Protein AF-A0A376UG95-F1 (afdb_monomer_lite)

Structure (mmCIF, N/CA/C/O backbone):
data_AF-A0A376UG95-F1
#
_entry.id   AF-A0A376UG95-F1
#
loop_
_atom_site.group_PDB
_atom_site.id
_atom_site.type_symbol
_atom_site.label_atom_id
_atom_site.label_alt_id
_atom_site.label_comp_id
_atom_site.label_asym_id
_atom_site.label_entity_id
_atom_site.label_seq_id
_atom_site.pdbx_PDB_ins_code
_atom_site.Cartn_x
_atom_site.Cartn_y
_atom_site.Cartn_z
_atom_site.occupancy
_atom_site.B_iso_or_equiv
_atom_site.auth_seq_id
_atom_site.auth_comp_id
_atom_site.auth_asym_id
_atom_site.auth_atom_id
_atom_site.pdbx_PDB_model_num
ATOM 1 N N . MET A 1 1 ? -19.756 -28.594 -23.144 1.00 36.50 1 MET A N 1
ATOM 2 C CA . MET A 1 1 ? -20.379 -27.263 -22.990 1.00 36.50 1 MET A CA 1
ATOM 3 C C . MET A 1 1 ? -19.894 -26.690 -21.671 1.00 36.50 1 MET A C 1
ATOM 5 O O . MET A 1 1 ? -20.270 -27.223 -20.640 1.00 36.50 1 MET A O 1
ATOM 9 N N . ALA A 1 2 ? -19.018 -25.689 -21.694 1.00 37.53 2 ALA A N 1
ATOM 10 C CA . ALA A 1 2 ? -18.633 -24.935 -20.505 1.00 37.53 2 ALA A CA 1
ATOM 11 C C . ALA A 1 2 ? -18.895 -23.465 -20.829 1.00 37.53 2 ALA A C 1
ATOM 13 O O . ALA A 1 2 ? -18.232 -22.892 -21.689 1.00 37.53 2 ALA A O 1
ATOM 14 N N . GLN A 1 3 ? -19.952 -22.912 -20.240 1.00 39.66 3 GLN A N 1
ATOM 15 C CA . GLN A 1 3 ? -20.246 -21.488 -20.320 1.00 39.66 3 GLN A CA 1
ATOM 16 C C . GLN A 1 3 ? -19.566 -20.829 -19.123 1.00 39.66 3 GLN A C 1
ATOM 18 O O . GLN A 1 3 ? -20.024 -20.969 -17.993 1.00 39.66 3 GLN A O 1
ATOM 23 N N . THR A 1 4 ? -18.455 -20.146 -19.373 1.00 40.81 4 THR A N 1
ATOM 24 C CA . THR A 1 4 ? -17.876 -19.197 -18.421 1.00 40.81 4 THR A CA 1
ATOM 25 C C . THR A 1 4 ? -18.708 -17.915 -18.503 1.00 40.81 4 THR A C 1
ATOM 27 O O . THR A 1 4 ? -18.854 -17.382 -19.608 1.00 40.81 4 THR A O 1
ATOM 30 N N . PRO A 1 5 ? -19.300 -17.412 -17.404 1.00 45.56 5 PRO A N 1
ATOM 31 C CA . PRO A 1 5 ? -20.090 -16.199 -17.477 1.00 45.56 5 PRO A CA 1
ATOM 32 C C . PRO A 1 5 ? -19.174 -14.997 -17.718 1.00 45.56 5 PRO A C 1
ATOM 34 O O . PRO A 1 5 ? -18.073 -14.882 -17.182 1.00 45.56 5 PRO A O 1
ATOM 37 N N . ASN A 1 6 ? -19.666 -14.133 -18.594 1.00 45.34 6 ASN A N 1
ATOM 38 C CA . ASN A 1 6 ? -19.045 -12.931 -19.118 1.00 45.34 6 ASN A CA 1
ATOM 39 C C . ASN A 1 6 ? -18.648 -11.983 -17.970 1.00 45.34 6 ASN A C 1
ATOM 41 O O . ASN A 1 6 ? -19.510 -11.346 -17.363 1.00 45.34 6 ASN A O 1
ATOM 45 N N . LYS A 1 7 ? -17.346 -11.914 -17.659 1.00 43.25 7 LYS A N 1
ATOM 46 C CA . LYS A 1 7 ? -16.776 -10.865 -16.807 1.00 43.25 7 LYS A CA 1
ATOM 47 C C . LYS A 1 7 ? -16.942 -9.547 -17.561 1.00 43.25 7 LYS A C 1
ATOM 49 O O . LYS A 1 7 ? -16.247 -9.301 -18.547 1.00 43.25 7 LYS A O 1
ATOM 54 N N . LEU A 1 8 ? -17.910 -8.737 -17.130 1.00 38.88 8 LEU A N 1
ATOM 55 C CA . LEU A 1 8 ? -18.063 -7.368 -17.608 1.00 38.88 8 LEU A CA 1
ATOM 56 C C . LEU A 1 8 ? -16.714 -6.663 -17.474 1.00 38.88 8 LEU A C 1
ATOM 58 O O . LEU A 1 8 ? -16.175 -6.572 -16.374 1.00 38.88 8 LEU A O 1
ATOM 62 N N . LYS A 1 9 ? -16.193 -6.187 -18.608 1.00 41.75 9 LYS A N 1
ATOM 63 C CA . LYS A 1 9 ? -14.968 -5.394 -18.709 1.00 41.75 9 LYS A CA 1
ATOM 64 C C . LYS A 1 9 ? -15.120 -4.099 -17.904 1.00 41.75 9 LYS A C 1
ATOM 66 O O . LYS A 1 9 ? -15.531 -3.081 -18.456 1.00 41.75 9 LYS A O 1
ATOM 71 N N . HIS A 1 10 ? -14.801 -4.147 -16.617 1.00 46.69 10 HIS A N 1
ATOM 72 C CA . HIS A 1 10 ? -14.319 -2.975 -15.900 1.00 46.69 10 HIS A CA 1
ATOM 73 C C . HIS A 1 10 ? -12.845 -2.786 -16.271 1.00 46.69 10 HIS A C 1
ATOM 75 O O . HIS A 1 10 ? -12.181 -3.728 -16.709 1.00 46.69 10 HIS A O 1
ATOM 81 N N . GLY A 1 11 ? -12.401 -1.531 -16.282 1.00 32.38 11 GLY A N 1
ATOM 82 C CA . GLY A 1 11 ? -11.112 -1.132 -16.835 1.00 32.38 11 GLY A CA 1
ATOM 83 C C . GLY A 1 11 ? -9.973 -1.975 -16.275 1.00 32.38 11 GLY A C 1
ATOM 84 O O . GLY A 1 11 ? -9.815 -2.087 -15.069 1.00 32.38 11 GLY A O 1
ATOM 85 N N . HIS A 1 12 ? -9.176 -2.541 -17.175 1.00 44.78 12 HIS A N 1
ATOM 86 C CA . HIS A 1 12 ? -7.975 -3.317 -16.880 1.00 44.78 12 HIS A CA 1
ATOM 87 C C . HIS A 1 12 ? -6.836 -2.388 -16.428 1.00 44.78 12 HIS A C 1
ATOM 89 O O . HIS A 1 12 ? -5.808 -2.292 -17.094 1.00 44.78 12 HIS A O 1
ATOM 95 N N . VAL A 1 13 ? -7.091 -1.595 -15.387 1.00 44.69 13 VAL A N 1
ATOM 96 C CA . VAL A 1 13 ? -6.139 -0.611 -14.866 1.00 44.69 13 VAL A CA 1
ATOM 97 C C . VAL A 1 13 ? -5.769 -0.888 -13.410 1.00 44.69 13 VAL A C 1
ATOM 99 O O . VAL A 1 13 ? -4.656 -0.545 -13.057 1.00 44.69 13 VAL A O 1
ATOM 102 N N . ASP A 1 14 ? -6.592 -1.558 -12.595 1.00 48.28 14 ASP A N 1
ATOM 103 C CA . ASP A 1 14 ? -6.300 -1.643 -11.148 1.00 48.28 14 ASP A CA 1
ATOM 104 C C . ASP A 1 14 ? -6.866 -2.885 -10.420 1.00 48.28 14 ASP A C 1
ATOM 106 O O . ASP A 1 14 ? -6.853 -2.908 -9.194 1.00 48.28 14 ASP A O 1
ATOM 110 N N . ASP A 1 15 ? -7.348 -3.926 -11.116 1.00 50.50 15 ASP A N 1
ATOM 111 C CA . ASP A 1 15 ? -7.957 -5.102 -10.442 1.00 50.50 15 ASP A CA 1
ATOM 112 C C . ASP A 1 15 ? -6.946 -5.931 -9.621 1.00 50.50 15 ASP A C 1
ATOM 114 O O . ASP A 1 15 ? -7.348 -6.630 -8.694 1.00 50.50 15 ASP A O 1
ATOM 118 N N . ASP A 1 16 ? -5.648 -5.822 -9.918 1.00 53.09 16 ASP A N 1
ATOM 119 C CA . ASP A 1 16 ? -4.585 -6.475 -9.140 1.00 53.09 16 ASP A CA 1
ATOM 120 C C . ASP A 1 16 ? -3.890 -5.493 -8.168 1.00 53.09 16 ASP A C 1
ATOM 122 O O . ASP A 1 16 ? -3.267 -5.904 -7.200 1.00 53.09 16 ASP A O 1
ATOM 126 N N . ALA A 1 17 ? -4.056 -4.175 -8.342 1.00 58.22 17 ALA A N 1
ATOM 127 C CA . ALA A 1 17 ? -3.283 -3.172 -7.603 1.00 58.22 17 ALA A CA 1
ATOM 128 C C . ALA A 1 17 ? -3.939 -2.708 -6.293 1.00 58.22 17 ALA A C 1
ATOM 130 O O . ALA A 1 17 ? -3.256 -2.164 -5.418 1.00 58.22 17 ALA A O 1
ATOM 131 N N . LEU A 1 18 ? -5.257 -2.871 -6.154 1.00 70.81 18 LEU A N 1
ATOM 132 C CA . LEU A 1 18 ? -6.035 -2.379 -5.020 1.00 70.81 18 LEU A CA 1
ATOM 133 C C . LEU A 1 18 ? -7.033 -3.430 -4.547 1.00 70.81 18 LEU A C 1
ATOM 135 O O . LEU A 1 18 ? -7.695 -4.090 -5.334 1.00 70.81 18 LEU A O 1
ATOM 139 N N . THR A 1 19 ? -7.184 -3.549 -3.233 1.00 77.56 19 THR A N 1
ATOM 140 C CA . THR A 1 19 ? -8.169 -4.442 -2.629 1.00 77.56 19 THR A CA 1
ATOM 141 C C . THR A 1 19 ? -8.741 -3.811 -1.361 1.00 77.56 19 THR A C 1
ATOM 143 O O . THR A 1 19 ? -8.039 -3.095 -0.642 1.00 77.56 19 THR A O 1
ATOM 146 N N . PHE A 1 20 ? -10.023 -4.033 -1.062 1.00 81.75 20 PHE A N 1
ATOM 147 C CA . PHE A 1 20 ? -10.632 -3.543 0.177 1.00 81.75 20 PHE A CA 1
ATOM 148 C C . PHE A 1 20 ? -11.490 -4.595 0.883 1.00 81.75 20 PHE A C 1
ATOM 150 O O . PHE A 1 20 ? -12.117 -5.456 0.259 1.00 81.75 20 PHE A O 1
ATOM 157 N N . ALA A 1 21 ? -11.567 -4.474 2.209 1.00 85.19 21 ALA A N 1
ATOM 158 C CA . ALA A 1 21 ? -12.481 -5.243 3.041 1.00 85.19 21 ALA A CA 1
ATOM 159 C C . ALA A 1 21 ? -13.014 -4.404 4.212 1.00 85.19 21 ALA A C 1
ATOM 161 O O . ALA A 1 21 ? -12.319 -3.574 4.800 1.00 85.19 21 ALA A O 1
ATOM 162 N N . ILE A 1 22 ? -14.275 -4.635 4.568 1.00 85.00 22 ILE A N 1
ATOM 163 C CA . ILE A 1 22 ? -14.947 -4.019 5.710 1.00 85.00 22 ILE A CA 1
ATOM 164 C C . ILE A 1 22 ? -15.289 -5.122 6.696 1.00 85.00 22 ILE A C 1
ATOM 166 O O . ILE A 1 22 ? -15.962 -6.094 6.358 1.00 85.00 22 ILE A O 1
ATOM 170 N N . PHE A 1 23 ? -14.865 -4.937 7.934 1.00 85.00 23 PHE A N 1
ATOM 171 C CA . PHE A 1 23 ? -15.163 -5.803 9.056 1.00 85.00 23 PHE A CA 1
ATOM 172 C C . PHE A 1 23 ? -16.069 -5.078 10.045 1.00 85.00 23 PHE A C 1
ATOM 174 O O . PHE A 1 23 ? -16.038 -3.855 10.176 1.00 85.00 23 PHE A O 1
ATOM 181 N N . THR A 1 24 ? -16.863 -5.829 10.787 1.00 85.88 24 THR A N 1
ATOM 182 C CA . THR A 1 24 ? -17.458 -5.356 12.031 1.00 85.88 24 THR A CA 1
ATOM 183 C C . THR A 1 24 ? -16.385 -5.227 13.117 1.00 85.88 24 THR A C 1
ATOM 185 O O . THR A 1 24 ? -15.290 -5.790 13.019 1.00 85.88 24 THR A O 1
ATOM 188 N N . HIS A 1 25 ? -16.710 -4.520 14.199 1.00 79.94 25 HIS A N 1
ATOM 189 C CA . HIS A 1 25 ? -15.842 -4.413 15.376 1.00 79.94 25 HIS A CA 1
ATOM 190 C C . HIS A 1 25 ? -15.430 -5.780 15.962 1.00 79.94 25 HIS A C 1
ATOM 192 O O . HIS A 1 25 ? -14.337 -5.919 16.497 1.00 79.94 25 HIS A O 1
ATOM 198 N N . ASP A 1 26 ? -16.280 -6.803 15.857 1.00 80.81 26 ASP A N 1
ATOM 199 C CA . ASP A 1 26 ? -15.996 -8.169 16.317 1.00 80.81 26 ASP A CA 1
ATOM 200 C C . ASP A 1 26 ? -15.285 -9.049 15.271 1.00 80.81 26 ASP A C 1
ATOM 202 O O . ASP A 1 26 ? -15.127 -10.249 15.480 1.00 80.81 26 ASP A O 1
ATOM 206 N N . GLY A 1 27 ? -14.842 -8.465 14.154 1.00 77.38 27 GLY A N 1
ATOM 207 C CA . GLY A 1 27 ? -14.007 -9.132 13.153 1.00 77.38 27 GLY A CA 1
ATOM 208 C C . GLY A 1 27 ? -14.757 -9.956 12.112 1.00 77.38 27 GLY A C 1
ATOM 209 O O . GLY A 1 27 ? -14.127 -10.675 11.339 1.00 77.38 27 GLY A O 1
ATOM 210 N N . ARG A 1 28 ? -16.089 -9.840 12.032 1.00 82.00 28 ARG A N 1
ATOM 211 C CA . ARG A 1 28 ? -16.867 -10.447 10.944 1.00 82.00 28 ARG A CA 1
ATOM 212 C C . ARG A 1 28 ? -16.745 -9.599 9.687 1.00 82.00 28 ARG A C 1
ATOM 214 O O . ARG A 1 28 ? -16.995 -8.399 9.720 1.00 82.00 28 ARG A O 1
ATOM 221 N N . MET A 1 29 ? -16.387 -10.219 8.569 1.00 79.25 29 MET A N 1
ATOM 222 C CA . MET A 1 29 ? -16.343 -9.532 7.281 1.00 79.25 29 MET A CA 1
ATOM 223 C C . MET A 1 29 ? -17.768 -9.216 6.805 1.00 79.25 29 MET A C 1
ATOM 225 O O . MET A 1 29 ? -18.635 -10.089 6.806 1.00 79.25 29 MET A O 1
ATOM 229 N N . VAL A 1 30 ? -18.009 -7.959 6.438 1.00 84.94 30 VAL A N 1
ATOM 230 C CA . VAL A 1 30 ? -19.305 -7.429 5.982 1.00 84.94 30 VAL A CA 1
ATOM 231 C C . VAL A 1 30 ? -19.316 -7.238 4.470 1.00 84.94 30 VAL A C 1
ATOM 233 O O . VAL A 1 30 ? -20.338 -7.471 3.832 1.00 84.94 30 VAL A O 1
ATOM 236 N N . LEU A 1 31 ? -18.190 -6.798 3.903 1.00 83.56 31 LEU A N 1
ATOM 237 C CA . LEU A 1 31 ? -18.043 -6.512 2.479 1.00 83.56 31 LEU A CA 1
ATOM 238 C C . LEU A 1 31 ? -16.579 -6.679 2.062 1.00 83.56 31 LEU A C 1
ATOM 240 O O . LEU A 1 31 ? -15.687 -6.324 2.832 1.00 83.56 31 LEU A O 1
ATOM 244 N N . ASN A 1 32 ? -16.339 -7.156 0.846 1.00 80.88 32 ASN A N 1
ATOM 245 C CA . ASN A 1 32 ? -15.037 -7.131 0.191 1.00 80.88 32 ASN A CA 1
ATOM 246 C C . ASN A 1 32 ? -15.196 -6.952 -1.325 1.00 80.88 32 ASN A C 1
ATOM 248 O O . ASN A 1 32 ? -16.307 -7.021 -1.851 1.00 80.88 32 ASN A O 1
ATOM 252 N N . ASP A 1 33 ? -14.073 -6.774 -2.010 1.00 72.00 33 ASP A N 1
ATOM 253 C CA . ASP A 1 33 ? -14.004 -6.599 -3.466 1.00 72.00 33 ASP A CA 1
ATOM 254 C C . ASP A 1 33 ? -14.027 -7.915 -4.277 1.00 72.00 33 ASP A C 1
ATOM 256 O O . ASP A 1 33 ? -13.714 -7.953 -5.461 1.00 72.00 33 ASP A O 1
ATOM 260 N N . GLY A 1 34 ? -14.393 -9.040 -3.650 1.00 61.00 34 GLY A N 1
ATOM 261 C CA . GLY A 1 34 ? -14.533 -10.331 -4.336 1.00 61.00 34 GLY A CA 1
ATOM 262 C C . GLY A 1 34 ? -13.454 -11.379 -4.052 1.00 61.00 34 GLY A C 1
ATOM 263 O O . GLY A 1 34 ? -13.634 -12.512 -4.492 1.00 61.00 34 GLY A O 1
ATOM 264 N N . ASP A 1 35 ? -12.415 -11.069 -3.265 1.00 60.16 35 ASP A N 1
ATOM 265 C CA . ASP A 1 35 ? -11.415 -12.051 -2.805 1.00 60.16 35 ASP A CA 1
ATOM 266 C C . ASP A 1 35 ? -11.364 -12.102 -1.265 1.00 60.16 35 ASP A C 1
ATOM 268 O O . ASP A 1 35 ? -10.824 -11.235 -0.576 1.00 60.16 35 ASP A O 1
ATOM 272 N N . THR A 1 36 ? -12.061 -13.086 -0.691 1.00 50.28 36 THR A N 1
ATOM 273 C CA . THR A 1 36 ? -12.397 -13.141 0.753 1.00 50.28 36 THR A CA 1
ATOM 274 C C . THR A 1 36 ? -11.285 -13.770 1.589 1.00 50.28 36 THR A C 1
ATOM 276 O O . THR A 1 36 ? -11.173 -13.510 2.784 1.00 50.28 36 THR A O 1
ATOM 279 N N . GLU A 1 37 ? -10.440 -14.589 0.968 1.00 54.09 37 GLU A N 1
ATOM 280 C CA . GLU A 1 37 ? -9.532 -15.502 1.673 1.00 54.09 37 GLU A CA 1
ATOM 281 C C . GLU A 1 37 ? -8.144 -14.904 1.950 1.00 54.09 37 GLU A C 1
ATOM 283 O O . GLU A 1 37 ? -7.351 -15.491 2.683 1.00 54.09 37 GLU A O 1
ATOM 288 N N . ARG A 1 38 ? -7.852 -13.713 1.415 1.00 58.84 38 ARG A N 1
ATOM 289 C CA . ARG A 1 38 ? -6.503 -13.132 1.425 1.00 58.84 38 ARG A CA 1
ATOM 290 C C . ARG A 1 38 ? -6.177 -12.243 2.634 1.00 58.84 38 ARG A C 1
ATOM 292 O O . ARG A 1 38 ? -5.022 -11.872 2.826 1.00 58.84 38 ARG A O 1
ATOM 299 N N . TYR A 1 39 ? -7.144 -11.909 3.489 1.00 58.12 39 TYR A N 1
ATOM 300 C CA . TYR A 1 39 ? -6.932 -10.948 4.581 1.00 58.12 39 TYR A CA 1
ATOM 301 C C . TYR A 1 39 ? -6.773 -11.609 5.951 1.00 58.12 39 TYR A C 1
ATOM 303 O O . TYR A 1 39 ? -7.715 -12.188 6.490 1.00 58.12 39 TYR A O 1
ATOM 311 N N . SER A 1 40 ? -5.611 -11.424 6.582 1.00 59.31 40 SER A N 1
ATOM 312 C CA . SER A 1 40 ? -5.449 -11.690 8.017 1.00 59.31 40 SER A CA 1
ATOM 313 C C . SER A 1 40 ? -5.950 -10.493 8.828 1.00 59.31 40 SER A C 1
ATOM 315 O O . SER A 1 40 ? -5.333 -9.428 8.843 1.00 59.31 40 SER A O 1
ATOM 317 N N . TYR A 1 41 ? -7.091 -10.658 9.495 1.00 59.44 41 TYR A N 1
ATOM 318 C CA . TYR A 1 41 ? -7.696 -9.631 10.344 1.00 59.44 41 TYR A CA 1
ATOM 319 C C . TYR A 1 41 ? -6.735 -9.176 11.459 1.00 59.44 41 TYR A C 1
ATOM 321 O O . TYR A 1 41 ? -6.295 -9.984 12.276 1.00 59.44 41 TYR A O 1
ATOM 329 N N . SER A 1 42 ? -6.427 -7.875 11.523 1.00 61.25 42 SER A N 1
ATOM 330 C CA . SER A 1 42 ? -5.567 -7.285 12.557 1.00 61.25 42 SER A CA 1
ATOM 331 C C . SER A 1 42 ? -6.296 -6.160 13.294 1.00 61.25 42 SER A C 1
ATOM 333 O O . SER A 1 42 ? -6.404 -5.034 12.813 1.00 61.25 42 SER A O 1
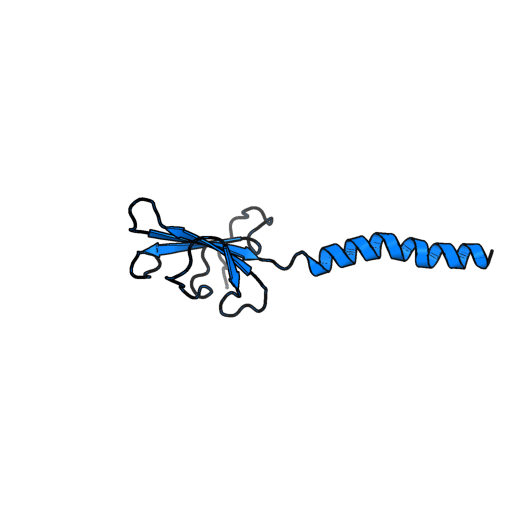ATOM 335 N N . TYR A 1 43 ? -6.734 -6.457 14.516 1.00 54.94 43 TYR A N 1
ATOM 336 C CA . TYR A 1 43 ? -7.512 -5.556 15.373 1.00 54.94 43 TYR A CA 1
ATOM 337 C C . TYR A 1 43 ? -6.724 -4.345 15.922 1.00 54.94 43 TYR A C 1
ATOM 339 O O . TYR A 1 43 ? -7.314 -3.329 16.268 1.00 54.94 43 TYR A O 1
ATOM 347 N N . GLN A 1 44 ? -5.391 -4.421 16.022 1.00 59.84 44 GLN A N 1
ATOM 348 C CA . GLN A 1 44 ? -4.625 -3.538 16.922 1.00 59.84 44 GLN A CA 1
ATOM 349 C C . GLN A 1 44 ? -3.984 -2.287 16.295 1.00 59.84 44 GLN A C 1
ATOM 351 O O . GLN A 1 44 ? -3.391 -1.498 17.027 1.00 59.84 44 GLN A O 1
ATOM 356 N N . ARG A 1 45 ? -4.043 -2.077 14.973 1.00 62.94 45 ARG A N 1
ATOM 357 C CA . ARG A 1 45 ? -3.283 -0.991 14.316 1.00 62.94 45 ARG A CA 1
ATOM 358 C C . ARG A 1 45 ? -4.174 -0.095 13.480 1.00 62.94 45 ARG A C 1
ATOM 360 O O . ARG A 1 45 ? -4.732 -0.581 12.508 1.00 62.94 45 ARG A O 1
ATOM 367 N N . GLU A 1 46 ? -4.315 1.176 13.863 1.00 76.88 46 GLU A N 1
ATOM 368 C CA . GLU A 1 46 ? -4.814 2.258 12.997 1.00 76.88 46 GLU A CA 1
ATOM 369 C C . GLU A 1 46 ? -3.700 2.828 12.125 1.00 76.88 46 GLU A C 1
ATOM 371 O O . GLU A 1 46 ? -2.537 2.862 12.525 1.00 76.88 46 GLU A O 1
ATOM 376 N N . GLY A 1 47 ? -4.076 3.305 10.941 1.00 80.00 47 GLY A N 1
ATOM 377 C CA . GLY A 1 47 ? -3.144 3.881 9.985 1.00 80.00 47 GLY A CA 1
ATOM 378 C C . GLY A 1 47 ? -2.478 2.827 9.108 1.00 80.00 47 GLY A C 1
ATOM 379 O O . GLY A 1 47 ? -3.053 1.775 8.824 1.00 80.00 47 GLY A O 1
ATOM 380 N N . PHE A 1 48 ? -1.284 3.153 8.619 1.00 82.06 48 PHE A N 1
ATOM 381 C CA . PHE A 1 48 ? -0.605 2.360 7.602 1.00 82.06 48 PHE A CA 1
ATOM 382 C C . PHE A 1 48 ? 0.217 1.211 8.195 1.00 82.06 48 PHE A C 1
ATOM 384 O O . PHE A 1 48 ? 0.939 1.397 9.175 1.00 82.06 48 PHE A O 1
ATOM 391 N N . ALA A 1 49 ? 0.162 0.047 7.555 1.00 79.31 49 ALA A N 1
ATOM 392 C CA . ALA A 1 49 ? 0.962 -1.122 7.888 1.00 79.31 49 ALA A CA 1
ATOM 393 C C . ALA A 1 49 ? 1.365 -1.870 6.615 1.00 79.31 49 ALA A C 1
ATOM 395 O O . ALA A 1 49 ? 0.527 -2.109 5.754 1.00 79.31 49 ALA A O 1
ATOM 396 N N . ASP A 1 50 ? 2.625 -2.278 6.526 1.00 78.44 50 ASP A N 1
ATOM 397 C CA . ASP A 1 50 ? 3.093 -3.161 5.457 1.00 78.44 50 ASP A CA 1
ATOM 398 C C . ASP A 1 50 ? 2.893 -4.626 5.866 1.00 78.44 50 ASP A C 1
ATOM 400 O O . ASP A 1 50 ? 3.003 -4.976 7.049 1.00 78.44 50 ASP A O 1
ATOM 404 N N . GLY A 1 51 ? 2.571 -5.482 4.901 1.00 74.00 51 GLY A N 1
ATOM 405 C CA . GLY A 1 51 ? 2.339 -6.904 5.124 1.00 74.00 51 GLY A CA 1
ATOM 406 C C . GLY A 1 51 ? 2.196 -7.680 3.822 1.00 74.00 51 GLY A C 1
ATOM 407 O O . GLY A 1 51 ? 2.479 -7.167 2.748 1.00 74.00 51 GLY A O 1
ATOM 408 N N . GLN A 1 52 ? 1.748 -8.923 3.929 1.00 70.31 52 GLN A N 1
ATOM 409 C CA . GLN A 1 52 ? 1.454 -9.786 2.788 1.00 70.31 52 GLN A CA 1
ATOM 410 C C . GLN A 1 52 ? 0.009 -10.263 2.896 1.00 70.31 52 GLN A C 1
ATOM 412 O O . GLN A 1 52 ? -0.518 -10.429 4.004 1.00 70.31 52 GLN A O 1
ATOM 417 N N . LEU A 1 53 ? -0.626 -10.475 1.750 1.00 69.75 53 LEU A N 1
ATOM 418 C CA . LEU A 1 53 ? -1.904 -11.168 1.674 1.00 69.75 53 LEU A CA 1
ATOM 419 C C . LEU A 1 53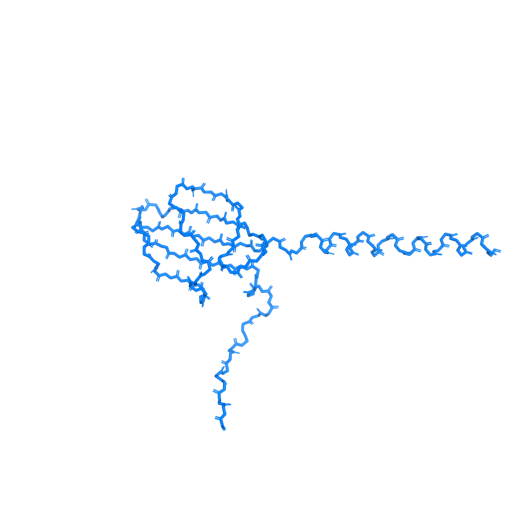 ? -1.690 -12.678 1.888 1.00 69.75 53 LEU A C 1
ATOM 421 O O . LEU A 1 53 ? -0.660 -13.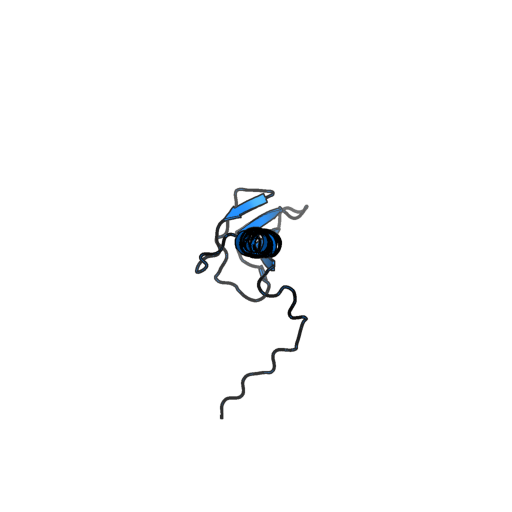247 1.535 1.00 69.75 53 LEU A O 1
ATOM 425 N N . VAL A 1 54 ? -2.665 -13.352 2.494 1.00 63.34 54 VAL A N 1
ATOM 426 C CA . VAL A 1 54 ? -2.622 -14.804 2.713 1.00 63.34 54 VAL A CA 1
ATOM 427 C C . VAL A 1 54 ? -2.684 -15.514 1.360 1.00 63.34 54 VAL A C 1
ATOM 429 O O . VAL A 1 54 ? -3.644 -15.340 0.617 1.00 63.34 54 VAL A O 1
ATOM 432 N N . GLY A 1 55 ? -1.669 -16.328 1.058 1.00 61.31 55 GLY A N 1
ATOM 433 C CA . GLY A 1 55 ? -1.554 -17.029 -0.228 1.00 61.31 55 GLY A CA 1
ATOM 434 C C . GLY A 1 55 ? -0.834 -16.232 -1.316 1.00 61.31 55 GLY A C 1
ATOM 435 O O . GLY A 1 55 ? -0.658 -16.755 -2.414 1.00 61.31 55 GLY A O 1
ATOM 436 N N . ASP A 1 56 ? -0.376 -15.023 -0.991 1.00 63.06 56 ASP A N 1
ATOM 437 C CA . ASP A 1 56 ? 0.375 -14.146 -1.878 1.00 63.06 56 ASP A CA 1
ATOM 438 C C . ASP A 1 56 ? 1.803 -13.928 -1.356 1.00 63.06 56 ASP A C 1
ATOM 440 O O . ASP A 1 56 ? 2.037 -13.913 -0.144 1.00 63.06 56 ASP A O 1
ATOM 444 N N . LYS A 1 57 ? 2.775 -13.806 -2.261 1.00 61.53 57 LYS A N 1
ATOM 445 C CA . LYS A 1 57 ? 4.169 -13.487 -1.908 1.00 61.53 57 LYS A CA 1
ATOM 446 C C . LYS A 1 57 ? 4.445 -11.993 -1.983 1.00 61.53 57 LYS A C 1
ATOM 448 O O . LYS A 1 57 ? 5.431 -11.542 -1.387 1.00 61.53 57 LYS A O 1
ATOM 453 N N . ASP A 1 58 ? 3.565 -11.263 -2.651 1.00 66.81 58 ASP A N 1
ATOM 4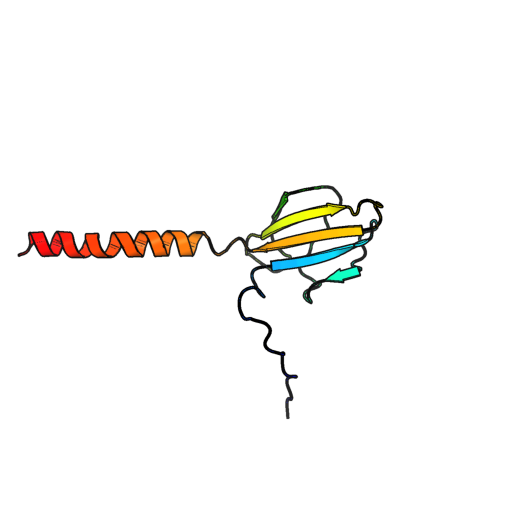54 C CA . ASP A 1 58 ? 3.787 -9.874 -2.990 1.00 66.81 58 ASP A CA 1
ATOM 455 C C . ASP A 1 58 ? 3.636 -9.024 -1.729 1.00 66.81 58 ASP A C 1
ATOM 457 O O . ASP A 1 58 ? 2.926 -9.371 -0.774 1.00 66.81 58 ASP A O 1
ATOM 461 N N . GLN A 1 59 ? 4.389 -7.929 -1.663 1.00 70.06 59 GLN A N 1
ATOM 462 C CA . GLN A 1 59 ? 4.284 -6.999 -0.545 1.00 70.06 59 GLN A CA 1
ATOM 463 C C . GLN A 1 59 ? 3.093 -6.078 -0.765 1.00 70.06 59 GLN A C 1
ATOM 465 O O . GLN A 1 59 ? 2.881 -5.560 -1.853 1.00 70.06 59 GLN A O 1
ATOM 470 N N . TRP A 1 60 ? 2.337 -5.834 0.294 1.00 76.38 60 TRP A N 1
ATOM 471 C CA . TRP A 1 60 ? 1.157 -4.987 0.279 1.00 76.38 60 TRP A CA 1
ATOM 472 C C . TRP A 1 60 ? 1.279 -3.918 1.352 1.00 76.38 60 TRP A C 1
ATOM 474 O O . TRP A 1 60 ? 1.740 -4.176 2.469 1.00 76.38 60 TRP A O 1
ATOM 484 N N . ARG A 1 61 ? 0.804 -2.714 1.036 1.00 80.38 61 ARG A N 1
ATOM 485 C CA . ARG A 1 61 ? 0.616 -1.657 2.025 1.00 80.38 61 ARG A CA 1
ATOM 486 C C . ARG A 1 61 ? -0.858 -1.519 2.351 1.00 80.38 61 ARG A C 1
ATOM 488 O O . ARG A 1 61 ? -1.680 -1.220 1.492 1.00 80.38 61 ARG A O 1
ATOM 495 N N . PHE A 1 62 ? -1.178 -1.709 3.620 1.00 83.62 62 PHE A N 1
ATOM 496 C CA . PHE A 1 62 ? -2.526 -1.643 4.156 1.00 83.62 62 PHE A CA 1
ATOM 497 C C . PHE A 1 62 ? -2.749 -0.334 4.901 1.00 83.62 62 PHE A C 1
ATOM 499 O O . PHE A 1 62 ? -1.858 0.149 5.599 1.00 83.62 62 PHE A O 1
ATOM 506 N N . VAL A 1 63 ? -3.962 0.206 4.828 1.00 85.19 63 VAL A N 1
ATOM 507 C CA . VAL A 1 63 ? -4.441 1.264 5.719 1.00 85.19 63 VAL A CA 1
ATOM 508 C C . VAL A 1 63 ? -5.673 0.785 6.470 1.00 85.19 63 VAL A C 1
ATOM 510 O O . VAL A 1 63 ? -6.649 0.343 5.869 1.00 85.19 63 VAL A O 1
ATOM 513 N N . TRP A 1 64 ? -5.617 0.875 7.795 1.00 85.50 64 TRP A N 1
ATOM 514 C CA . TRP A 1 64 ? -6.694 0.473 8.691 1.00 85.50 64 TRP A CA 1
ATOM 515 C C . TRP A 1 64 ? -7.348 1.699 9.318 1.00 85.50 64 TRP A C 1
ATOM 517 O O . TRP A 1 64 ? -6.670 2.521 9.940 1.00 85.50 64 TRP A O 1
ATOM 527 N N . MET A 1 65 ? -8.671 1.797 9.217 1.00 86.50 65 MET A N 1
ATOM 528 C CA . MET A 1 65 ? -9.440 2.892 9.813 1.00 86.50 65 MET A CA 1
ATOM 529 C C . MET A 1 65 ? -10.711 2.392 10.495 1.00 86.50 65 MET A C 1
ATOM 531 O O . MET A 1 65 ? -11.398 1.504 9.987 1.00 86.50 65 MET A O 1
ATOM 535 N N . THR A 1 66 ? -11.020 2.958 11.662 1.00 87.06 66 THR A N 1
ATOM 536 C CA . THR A 1 66 ? -12.307 2.743 12.337 1.00 87.06 66 THR A CA 1
ATOM 537 C C . THR A 1 66 ? -13.321 3.745 11.809 1.00 87.06 66 THR A C 1
ATOM 539 O O . THR A 1 66 ? -12.996 4.918 11.623 1.00 87.06 66 THR A O 1
ATOM 542 N N . SER A 1 67 ? -14.564 3.314 11.608 1.00 85.50 67 SER A N 1
ATOM 543 C CA . SER A 1 67 ? -15.659 4.254 11.402 1.00 85.50 67 SER A CA 1
ATOM 544 C C . SER A 1 67 ? -15.824 5.171 12.629 1.00 85.50 67 SER A C 1
ATOM 546 O O . SER A 1 67 ? -15.539 4.751 13.753 1.00 85.50 67 SER A O 1
ATOM 548 N N . PRO A 1 68 ? -16.325 6.410 12.465 1.00 84.50 68 PRO A N 1
ATOM 549 C CA . PRO A 1 68 ? -16.498 7.342 13.586 1.00 84.50 68 PRO A CA 1
ATOM 550 C C . PRO A 1 68 ? -17.407 6.816 14.705 1.00 84.50 68 PRO A C 1
ATOM 552 O O . PRO A 1 68 ? -17.287 7.231 15.852 1.00 84.50 68 PRO A O 1
ATOM 555 N N . ASP A 1 69 ? -18.324 5.906 14.369 1.00 86.69 69 ASP A N 1
ATOM 556 C CA . ASP A 1 69 ? -19.233 5.253 15.311 1.00 86.69 69 ASP A CA 1
ATOM 557 C C . ASP A 1 69 ? -18.646 3.986 15.964 1.00 86.69 69 ASP A C 1
ATOM 559 O O . ASP A 1 69 ? -19.327 3.346 16.764 1.00 86.69 69 ASP A O 1
ATOM 563 N N . GLY A 1 70 ? -17.408 3.602 15.629 1.00 83.06 70 GLY A N 1
ATOM 564 C CA . GLY A 1 70 ? -16.705 2.451 16.203 1.00 83.06 70 GLY A CA 1
ATOM 565 C C . GLY A 1 70 ? -17.210 1.082 15.739 1.00 83.06 70 GLY A C 1
ATOM 566 O O . GLY A 1 70 ? -16.666 0.059 16.148 1.00 83.06 70 GLY A O 1
ATOM 567 N N . LYS A 1 71 ? -18.259 1.031 14.911 1.00 86.00 71 LYS A N 1
ATOM 568 C CA . LYS A 1 71 ? -18.942 -0.225 14.557 1.00 86.00 71 LYS A CA 1
ATOM 569 C C . LYS A 1 71 ? -18.240 -1.007 13.460 1.00 86.00 71 LYS A C 1
ATOM 571 O O . LYS A 1 71 ? -18.381 -2.231 13.410 1.00 86.00 71 LYS A O 1
ATOM 576 N N . TYR A 1 72 ? -17.507 -0.312 12.598 1.00 86.06 72 TYR A N 1
ATOM 577 C CA . TYR A 1 72 ? -16.876 -0.887 11.424 1.00 86.06 72 TYR A CA 1
ATOM 578 C C . TYR A 1 72 ? -15.384 -0.598 11.400 1.00 86.06 72 TYR A C 1
ATOM 580 O O . TYR A 1 72 ? -14.904 0.448 11.842 1.00 86.06 72 TYR A O 1
ATOM 588 N N . ARG A 1 73 ? -14.654 -1.54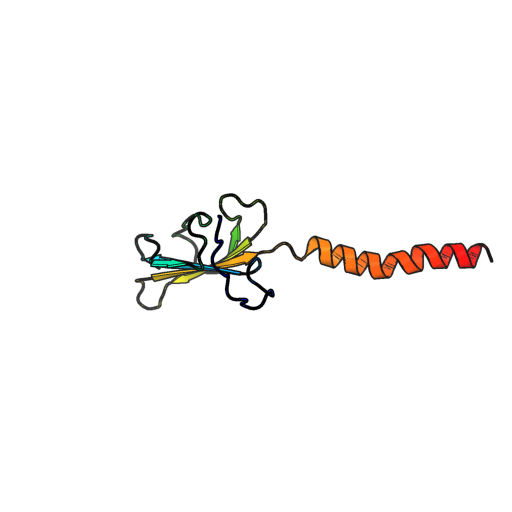4 10.826 1.00 84.44 73 ARG A N 1
ATOM 589 C CA . ARG A 1 73 ? -13.227 -1.472 10.579 1.00 84.44 73 ARG A CA 1
ATOM 590 C C . ARG A 1 73 ? -12.994 -1.676 9.095 1.00 84.44 73 ARG A C 1
ATOM 592 O O . ARG A 1 73 ? -13.339 -2.721 8.558 1.00 84.44 73 ARG A O 1
ATOM 599 N N . ILE A 1 74 ? -12.423 -0.682 8.440 1.00 86.06 74 ILE A N 1
ATOM 600 C CA . ILE A 1 74 ? -12.165 -0.707 7.004 1.00 86.06 74 ILE A CA 1
ATOM 601 C C . ILE A 1 74 ? -10.667 -0.928 6.812 1.00 86.06 74 ILE A C 1
ATOM 603 O O . ILE A 1 74 ? -9.857 -0.263 7.466 1.00 86.06 74 ILE A O 1
ATOM 607 N N . VAL A 1 75 ? -10.314 -1.859 5.930 1.00 83.56 75 VAL A N 1
ATOM 608 C CA . VAL A 1 75 ? -8.954 -2.043 5.429 1.00 83.56 75 VAL A CA 1
ATOM 609 C C . VAL A 1 75 ? -8.940 -1.847 3.922 1.00 83.56 75 VAL A C 1
ATOM 611 O O . VAL A 1 75 ? -9.822 -2.332 3.214 1.00 83.56 75 VAL A O 1
ATOM 614 N N . VAL A 1 76 ? -7.927 -1.138 3.444 1.00 83.38 76 VAL A N 1
ATOM 615 C CA . VAL A 1 76 ? -7.607 -1.037 2.019 1.00 83.38 76 VAL A CA 1
ATOM 616 C C . VAL A 1 76 ? -6.154 -1.456 1.855 1.00 83.38 76 VAL A C 1
ATOM 618 O O . VAL A 1 76 ? -5.294 -0.936 2.567 1.00 83.38 76 VAL A O 1
ATOM 621 N N . GLY A 1 77 ? -5.897 -2.428 0.988 1.00 78.81 77 GLY A N 1
ATOM 622 C CA . GLY A 1 77 ? -4.572 -2.881 0.586 1.00 78.81 77 GLY A CA 1
ATOM 623 C C . GLY A 1 77 ? -4.232 -2.368 -0.808 1.00 78.81 77 GLY A C 1
ATOM 624 O O . GLY A 1 77 ? -5.085 -2.369 -1.690 1.00 78.81 77 GLY A O 1
ATOM 625 N N . GLN A 1 78 ? -2.987 -1.945 -0.994 1.00 72.69 78 GLN A N 1
ATOM 626 C CA . GLN A 1 78 ? -2.405 -1.645 -2.297 1.00 72.69 78 GLN A CA 1
ATOM 627 C C . GLN A 1 78 ? -1.159 -2.510 -2.504 1.00 72.69 78 GLN A C 1
ATOM 629 O O . GLN A 1 78 ? -0.312 -2.569 -1.605 1.00 72.69 78 GLN A O 1
ATOM 634 N N . GLU A 1 79 ? -1.041 -3.157 -3.660 1.00 66.31 79 GLU A N 1
ATOM 635 C CA . GLU A 1 79 ? 0.124 -3.972 -4.008 1.00 66.31 79 GLU A CA 1
ATOM 636 C C . GLU A 1 79 ? 1.360 -3.075 -4.200 1.00 66.31 79 GLU A C 1
ATOM 638 O O . GLU A 1 79 ? 1.300 -1.991 -4.788 1.00 66.31 79 GLU A O 1
ATOM 643 N N . TRP A 1 80 ? 2.497 -3.490 -3.643 1.00 62.75 80 TRP A N 1
ATOM 644 C CA . TRP A 1 80 ? 3.765 -2.760 -3.702 1.00 62.75 80 TRP A CA 1
ATOM 645 C C . TRP A 1 80 ? 4.561 -3.067 -4.976 1.00 62.75 80 TRP A C 1
ATOM 647 O O . TRP A 1 80 ? 5.436 -2.279 -5.361 1.00 62.75 80 TRP A O 1
ATOM 657 N N . GLU A 1 81 ? 4.276 -4.194 -5.630 1.00 57.59 81 GLU A N 1
ATOM 658 C CA . GLU A 1 81 ? 5.115 -4.793 -6.669 1.00 57.59 81 GLU A CA 1
ATOM 659 C C . GLU A 1 81 ? 4.904 -4.160 -8.051 1.00 57.59 81 GLU A C 1
ATOM 661 O O . GLU A 1 81 ? 4.639 -4.778 -9.069 1.00 57.59 81 GLU A O 1
ATOM 666 N N . TYR A 1 82 ? 5.103 -2.847 -8.101 1.00 52.06 82 TYR A N 1
ATOM 667 C CA . TYR A 1 82 ? 5.360 -2.142 -9.353 1.00 52.06 82 TYR A CA 1
ATOM 668 C C . TYR A 1 82 ? 6.600 -1.249 -9.266 1.00 52.06 82 TYR A C 1
ATOM 670 O O . TYR A 1 82 ? 6.849 -0.421 -10.136 1.00 52.06 82 TYR A O 1
ATOM 678 N N . ARG A 1 83 ? 7.396 -1.361 -8.194 1.00 56.88 83 ARG A N 1
ATOM 679 C CA . ARG A 1 83 ? 8.471 -0.395 -7.916 1.00 56.88 83 ARG A CA 1
ATOM 680 C C . ARG A 1 83 ? 9.875 -0.878 -8.249 1.00 56.88 83 ARG A C 1
ATOM 682 O O . ARG A 1 83 ? 10.660 -0.063 -8.731 1.00 56.88 83 ARG A O 1
ATOM 689 N N . GLU A 1 84 ? 10.201 -2.152 -8.051 1.00 52.81 84 GLU A N 1
ATOM 690 C CA . GLU A 1 84 ? 11.557 -2.644 -8.344 1.00 52.81 84 GLU A CA 1
ATOM 691 C C . GLU A 1 84 ? 11.777 -2.868 -9.843 1.00 52.81 84 GLU A C 1
ATOM 693 O O . GLU A 1 84 ? 12.745 -2.340 -10.398 1.00 52.81 84 GLU A O 1
ATOM 698 N N . ASP A 1 85 ? 10.824 -3.496 -10.534 1.00 55.97 85 ASP A N 1
ATOM 699 C CA . ASP A 1 85 ? 10.934 -3.727 -11.978 1.00 55.97 85 ASP A CA 1
ATOM 700 C C . ASP A 1 85 ? 10.809 -2.438 -12.799 1.00 55.97 85 ASP A C 1
ATOM 702 O O . ASP A 1 85 ? 11.526 -2.261 -13.785 1.00 55.97 85 ASP A O 1
ATOM 706 N N . MET A 1 86 ? 9.987 -1.471 -12.371 1.00 60.09 86 MET A N 1
ATOM 707 C CA . MET A 1 86 ? 9.920 -0.165 -13.037 1.00 60.09 86 MET A CA 1
ATOM 708 C C . MET A 1 86 ? 11.185 0.665 -12.849 1.00 60.09 86 MET A C 1
ATOM 710 O O . MET A 1 86 ? 11.670 1.268 -13.808 1.00 60.09 86 MET A O 1
ATOM 714 N N . ALA A 1 87 ? 11.717 0.734 -11.625 1.00 67.75 87 ALA A N 1
ATOM 715 C CA . ALA A 1 87 ? 12.924 1.506 -11.365 1.00 67.75 87 ALA A CA 1
ATOM 716 C C . ALA A 1 87 ? 14.102 0.931 -12.159 1.00 67.75 87 ALA A C 1
ATOM 718 O O . ALA A 1 87 ? 14.831 1.685 -12.805 1.00 67.75 87 ALA A O 1
ATOM 719 N N . LEU A 1 88 ? 14.240 -0.399 -12.186 1.00 70.19 88 LEU A N 1
ATOM 720 C CA . LEU A 1 88 ? 15.274 -1.067 -12.966 1.00 70.19 88 LEU A CA 1
ATOM 721 C C . LEU A 1 88 ? 15.050 -0.899 -14.473 1.00 70.19 88 LEU A C 1
ATOM 723 O O . LEU A 1 88 ? 16.013 -0.618 -15.182 1.00 70.19 88 LEU A O 1
ATOM 727 N N . ALA A 1 89 ? 13.810 -0.976 -14.968 1.00 69.31 89 ALA A N 1
ATOM 728 C CA . ALA A 1 89 ? 13.496 -0.748 -16.380 1.00 69.31 89 ALA A CA 1
ATOM 729 C C . ALA A 1 89 ? 13.809 0.688 -16.834 1.00 69.31 89 ALA A C 1
ATOM 731 O O . ALA A 1 89 ? 14.374 0.882 -17.911 1.00 69.31 89 ALA A O 1
AT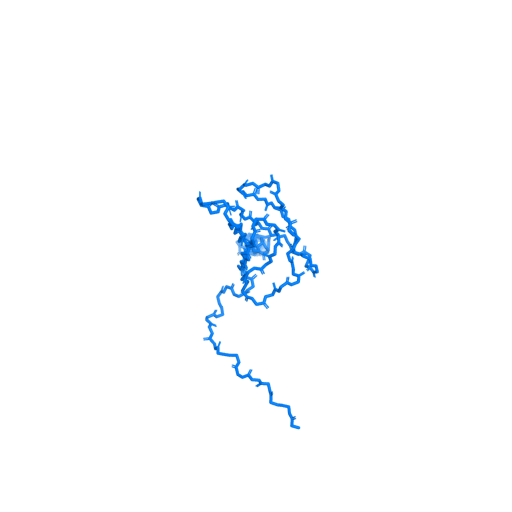OM 732 N N . ILE A 1 90 ? 13.506 1.699 -16.013 1.00 78.12 90 ILE A N 1
ATOM 733 C CA . ILE A 1 90 ? 13.823 3.107 -16.303 1.00 78.12 90 ILE A CA 1
ATOM 734 C C . ILE A 1 90 ? 15.340 3.327 -16.289 1.00 78.12 90 ILE A C 1
ATOM 736 O O . ILE A 1 90 ? 15.897 3.931 -17.209 1.00 78.12 90 ILE A O 1
ATOM 740 N N . VAL A 1 91 ? 16.024 2.813 -15.264 1.00 78.81 91 VAL A N 1
ATOM 741 C CA . VAL A 1 91 ? 17.480 2.938 -15.124 1.00 78.81 91 VAL A CA 1
ATOM 742 C C . VAL A 1 91 ? 18.202 2.215 -16.265 1.00 78.81 91 VAL A C 1
ATOM 744 O O . VAL A 1 91 ? 19.107 2.786 -16.874 1.00 78.81 91 VAL A O 1
ATOM 747 N N . ALA A 1 92 ? 17.774 1.001 -16.614 1.00 80.44 92 ALA A N 1
ATOM 748 C CA . ALA A 1 92 ? 18.312 0.236 -17.734 1.00 80.44 92 ALA A CA 1
ATOM 749 C C . ALA A 1 92 ? 18.025 0.913 -19.082 1.00 80.44 92 ALA A C 1
ATOM 751 O O . ALA A 1 92 ? 18.926 1.012 -19.914 1.00 80.44 92 ALA A O 1
ATOM 752 N N . GLY A 1 93 ? 16.813 1.444 -19.277 1.00 82.19 93 GLY A N 1
ATOM 753 C CA . GLY A 1 93 ? 16.425 2.178 -20.482 1.00 82.19 93 GLY A CA 1
ATOM 754 C C . GLY A 1 93 ? 17.299 3.405 -20.747 1.00 82.19 93 GLY A C 1
ATOM 755 O O . GLY A 1 93 ? 17.572 3.721 -21.903 1.00 82.19 93 GLY A O 1
ATOM 756 N N . GLN A 1 94 ? 17.805 4.049 -19.691 1.00 81.44 94 GLN A N 1
ATOM 757 C CA . GLN A 1 94 ? 18.732 5.169 -19.817 1.00 81.44 94 GLN A CA 1
ATOM 758 C C . GLN A 1 94 ? 20.197 4.725 -19.918 1.00 81.44 94 GLN A C 1
ATOM 760 O O . GLN A 1 94 ? 20.945 5.326 -20.682 1.00 81.44 94 GLN A O 1
ATOM 765 N N . LEU A 1 95 ? 20.634 3.702 -19.173 1.00 88.31 95 LEU A N 1
ATOM 766 C CA . LEU A 1 95 ? 22.046 3.290 -19.113 1.00 88.31 95 LEU A CA 1
ATOM 767 C C . LEU A 1 95 ? 22.503 2.438 -20.304 1.00 88.31 95 LEU A C 1
ATOM 769 O O . LEU A 1 95 ? 23.629 2.616 -20.769 1.00 88.31 95 LEU A O 1
ATOM 773 N N . ILE A 1 96 ? 21.658 1.535 -20.812 1.00 90.50 96 ILE A N 1
ATOM 774 C CA . ILE A 1 96 ? 22.010 0.624 -21.916 1.00 90.50 96 ILE A CA 1
ATOM 775 C C . ILE A 1 96 ? 22.440 1.387 -23.182 1.00 90.50 96 ILE A C 1
ATOM 777 O O . ILE A 1 96 ? 23.477 1.029 -23.747 1.00 90.50 96 ILE A O 1
ATOM 781 N N . PRO A 1 97 ? 21.740 2.456 -23.621 1.00 91.81 97 PRO A N 1
ATOM 782 C CA . PRO A 1 97 ? 22.169 3.236 -24.778 1.00 91.81 97 PRO A CA 1
ATOM 783 C C . PRO A 1 97 ? 23.586 3.796 -24.636 1.00 91.81 97 PRO A C 1
ATOM 785 O O . PRO A 1 97 ? 24.373 3.693 -25.573 1.00 91.81 97 PRO A O 1
ATOM 788 N N . TRP A 1 98 ? 23.947 4.333 -23.465 1.00 92.69 98 TRP A N 1
ATOM 789 C CA . TRP A 1 98 ? 25.295 4.861 -23.222 1.00 92.69 98 TRP A CA 1
ATOM 790 C C . TRP A 1 98 ? 26.345 3.757 -23.196 1.00 92.69 98 TRP A C 1
ATOM 792 O O . TRP A 1 98 ? 27.420 3.920 -23.771 1.00 92.69 98 TRP A O 1
ATOM 802 N N . LEU A 1 99 ? 26.023 2.619 -22.582 1.00 91.00 99 LEU A N 1
ATOM 803 C CA . LEU A 1 99 ? 26.931 1.479 -22.487 1.00 91.00 99 LEU A CA 1
ATOM 804 C C . LEU A 1 99 ? 27.275 0.887 -23.863 1.00 91.00 99 LEU A C 1
ATOM 806 O O . LEU A 1 99 ? 28.360 0.343 -24.034 1.00 91.00 99 LEU A O 1
ATOM 810 N N . VAL A 1 100 ? 26.378 1.027 -24.843 1.00 93.06 100 VAL A N 1
ATOM 811 C CA . VAL A 1 100 ? 26.595 0.620 -26.240 1.00 93.06 100 VAL A CA 1
ATOM 812 C C . VAL A 1 100 ? 27.237 1.740 -27.066 1.00 93.06 100 VAL A C 1
ATOM 814 O O . VAL A 1 100 ? 28.177 1.490 -27.816 1.00 93.06 100 VAL A O 1
ATOM 817 N N . ALA A 1 101 ? 26.771 2.983 -26.929 1.00 92.94 101 ALA A N 1
ATOM 818 C CA . ALA A 1 101 ? 27.243 4.106 -27.739 1.00 92.94 101 ALA A CA 1
ATOM 819 C C . ALA A 1 101 ? 28.702 4.489 -27.444 1.00 92.94 101 ALA A C 1
ATOM 821 O O . ALA A 1 101 ? 29.465 4.745 -28.374 1.00 92.94 101 ALA A O 1
ATOM 822 N N . LEU A 1 102 ? 29.109 4.499 -26.170 1.00 93.38 102 LEU A N 1
ATOM 823 C CA . LEU A 1 102 ? 30.467 4.872 -25.762 1.00 93.38 102 LEU A CA 1
ATOM 824 C C . LEU A 1 102 ? 31.562 3.977 -26.375 1.00 93.38 102 LEU A C 1
ATOM 826 O O . LEU A 1 102 ? 32.496 4.525 -26.959 1.00 93.38 102 LEU A O 1
ATOM 830 N N . PRO A 1 103 ? 31.489 2.633 -26.310 1.00 91.62 103 PRO A N 1
ATOM 831 C CA . PRO A 1 103 ? 32.492 1.788 -26.952 1.00 91.62 103 PRO A CA 1
ATOM 832 C C . PRO A 1 103 ? 32.447 1.867 -28.481 1.00 91.62 103 PRO A C 1
ATOM 834 O O . PRO A 1 103 ? 33.502 1.809 -29.102 1.00 91.62 103 PRO A O 1
ATOM 837 N N . ILE A 1 104 ? 31.273 2.062 -29.098 1.00 94.19 104 ILE A N 1
ATOM 838 C CA . ILE A 1 104 ? 31.177 2.276 -30.553 1.00 94.19 104 ILE A CA 1
ATOM 839 C C . ILE A 1 104 ? 31.954 3.532 -30.961 1.00 94.19 104 ILE A C 1
ATOM 841 O O . ILE A 1 104 ? 32.723 3.484 -31.914 1.00 94.19 104 ILE A O 1
ATOM 845 N N . MET A 1 105 ? 31.812 4.630 -30.215 1.00 92.12 105 MET A N 1
ATOM 846 C CA . MET A 1 105 ? 32.567 5.862 -30.467 1.00 92.12 105 MET A CA 1
ATOM 847 C C . MET A 1 105 ? 34.076 5.718 -30.245 1.00 92.12 105 MET A C 1
ATOM 849 O O . MET A 1 105 ? 34.831 6.481 -30.825 1.00 92.12 105 MET A O 1
ATOM 853 N N . LEU A 1 106 ? 34.525 4.787 -29.399 1.00 91.69 106 LEU A N 1
ATOM 854 C CA . LEU A 1 106 ? 35.957 4.536 -29.188 1.00 91.69 106 LEU A CA 1
ATOM 855 C C . LEU A 1 106 ? 36.588 3.676 -30.292 1.00 91.69 106 LEU A C 1
ATOM 857 O O . LEU A 1 106 ? 37.806 3.693 -30.449 1.00 91.69 106 LEU A O 1
ATOM 861 N N . ILE A 1 107 ? 35.782 2.880 -30.996 1.00 91.62 107 ILE A N 1
ATOM 862 C CA . ILE A 1 107 ? 36.240 1.952 -32.041 1.00 91.62 107 ILE A CA 1
ATOM 863 C C . ILE A 1 107 ? 36.268 2.625 -33.425 1.00 91.62 107 ILE A C 1
ATOM 865 O O . ILE A 1 107 ? 37.019 2.177 -34.293 1.00 91.62 107 ILE A O 1
ATOM 869 N N . ILE A 1 108 ? 35.457 3.668 -33.630 1.00 83.12 108 ILE A N 1
ATOM 870 C CA . ILE A 1 108 ? 35.374 4.464 -34.868 1.00 83.12 108 ILE A CA 1
ATOM 871 C C . ILE A 1 108 ? 36.331 5.655 -34.783 1.00 83.12 108 ILE A C 1
ATOM 873 O O . ILE A 1 108 ? 37.032 5.903 -35.790 1.00 83.12 108 ILE A O 1
#

Foldseek 3Di:
DDDDDDDPDDDPPPPPFKWKWKAFLVGHTDDIPPDDQFDDDDNPDAAWDWDGTVVGPFIKIKHWDADPVRTMIMIMIGTPPPPPVVVCCVVCVVVVVCVVVVVVVVVD

Secondary structure (DSSP, 8-state):
-----------TTSTTTEEEEEEETTS-EEEESS--SS----TT--EEEEEE-TT--SEEEEEEEE-TTSSEEEEEEEE-TTSHHHHHHHHHHHHHHHHHHHHHHHH-

pLDDT: mean 71.05, std 16.29, range [32.38, 94.19]

Sequence (108 aa):
MAQTPNKLKHGHVDDDALTFAIFTHDGRMVLNDGDTERYSYSYQREGFADGQLVGDKDQWRFVWMTSPDGKYRIVVGQEWEYREDMALAIVAGQLIPWLVALPIMLII

InterPro domains:
  IPR013727 Two-component sensor kinase, N-terminal [PF08521] (14-89)

Organism: Escherichia coli (NCBI:txid562)

Radius of gyration: 21.61 Å; chains: 1; bounding box: 57×35×52 Å